Protein AF-A0A8T8I1E0-F1 (afdb_monomer_lite)

Sequence (152 aa):
MHVLDAKGEVLAQVAAPWAKDAAGKDVATSYRIDGDALVQSVRTNSTTQFPVVADPKLTYGFGVNQNLWGFEARAYGAAIALVVAGGAIAVCTTANIPAAIAYLVKLVCSAGIGTAAWDLLKNMDSWIKSGGINNNTCYQKKIIPNTGGWVG

pLDDT: mean 70.9, std 12.0, range [41.47, 94.56]

Secondary structure (DSSP, 8-state):
-EEE-TTS-EEEEPPPP-EE-TTS-B-EEEEEEETTEEEEEEE--TTPPSSPEE-TTEEEESEEEEEEEHHHHHHHHHHHHHHHHH-HHHHHH-S---TTTHHHHHHHSSTTTHHHHHHHHHHHHHHHHTS---TT-EEEEEEETEEEEEE-

Structure (mmCIF, N/CA/C/O backbone):
data_AF-A0A8T8I1E0-F1
#
_entry.id   AF-A0A8T8I1E0-F1
#
loop_
_atom_site.group_PDB
_atom_site.id
_atom_site.type_symbol
_atom_site.label_atom_id
_atom_site.label_alt_id
_atom_site.label_comp_id
_atom_site.label_asym_id
_atom_site.label_entity_id
_atom_site.label_seq_id
_atom_site.pdbx_PDB_ins_code
_atom_site.Cartn_x
_atom_site.Cartn_y
_atom_site.Cartn_z
_atom_site.occupancy
_atom_site.B_iso_or_equiv
_atom_site.auth_seq_id
_atom_site.auth_comp_id
_atom_site.auth_asym_id
_atom_site.auth_atom_id
_atom_site.pdbx_PDB_model_num
ATOM 1 N N . MET A 1 1 ? -0.484 -12.190 5.234 1.00 57.81 1 MET A N 1
ATOM 2 C CA . MET A 1 1 ? -0.941 -13.464 4.641 1.00 57.81 1 MET A CA 1
ATOM 3 C C . MET A 1 1 ? -0.303 -13.623 3.270 1.00 57.81 1 MET A C 1
ATOM 5 O O . MET A 1 1 ? -0.219 -12.627 2.565 1.00 57.81 1 MET A O 1
ATOM 9 N N . HIS A 1 2 ? 0.164 -14.815 2.897 1.00 59.50 2 HIS A N 1
ATOM 10 C CA . HIS A 1 2 ? 0.673 -15.089 1.546 1.00 59.50 2 HIS A CA 1
ATOM 11 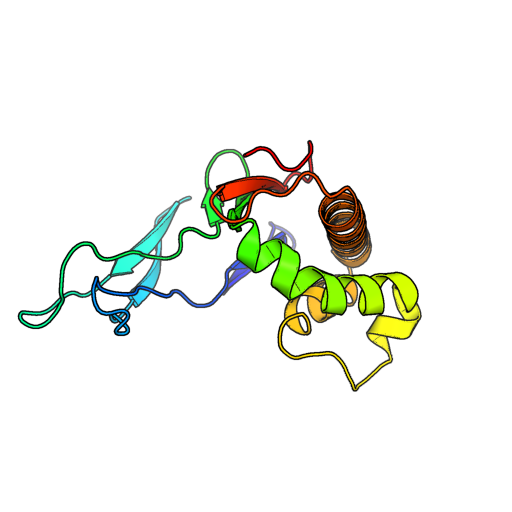C C . HIS A 1 2 ? -0.414 -15.744 0.694 1.00 59.50 2 HIS A C 1
ATOM 13 O O . HIS A 1 2 ? -1.137 -16.605 1.185 1.00 59.50 2 HIS A O 1
ATOM 19 N N . VAL A 1 3 ? -0.522 -15.322 -0.561 1.00 61.41 3 VAL A N 1
ATOM 20 C CA . VAL A 1 3 ? -1.307 -15.974 -1.614 1.00 61.41 3 VAL A CA 1
ATOM 21 C C . VAL A 1 3 ? -0.311 -16.705 -2.496 1.00 61.41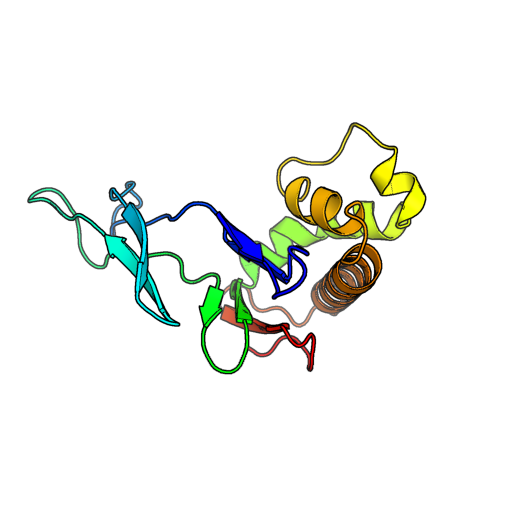 3 VAL A C 1
ATOM 23 O O . VAL A 1 3 ? 0.665 -16.092 -2.927 1.00 61.41 3 VAL A O 1
ATOM 26 N N . LEU A 1 4 ? -0.537 -17.993 -2.729 1.00 66.38 4 LEU A N 1
ATOM 27 C CA . LEU A 1 4 ? 0.359 -18.850 -3.499 1.00 66.38 4 LEU A CA 1
ATOM 28 C C . LEU A 1 4 ? -0.295 -19.256 -4.825 1.00 66.38 4 LEU A C 1
ATOM 30 O O . LEU A 1 4 ? -1.523 -19.300 -4.912 1.00 66.38 4 LEU A O 1
ATOM 34 N N . ASP A 1 5 ? 0.508 -19.559 -5.840 1.00 57.06 5 ASP A N 1
ATOM 35 C CA . ASP A 1 5 ? 0.040 -20.185 -7.074 1.00 57.06 5 ASP A CA 1
ATOM 36 C C . ASP A 1 5 ? -0.065 -21.713 -6.938 1.00 57.06 5 ASP A C 1
ATOM 38 O O . ASP A 1 5 ? 0.230 -22.301 -5.894 1.00 57.06 5 ASP A O 1
ATOM 42 N N . ALA A 1 6 ? -0.468 -22.377 -8.024 1.00 64.50 6 ALA A N 1
ATOM 43 C CA . ALA A 1 6 ? -0.580 -23.835 -8.072 1.00 64.50 6 ALA A CA 1
ATOM 44 C C . ALA A 1 6 ? 0.763 -24.574 -7.888 1.00 64.50 6 ALA A C 1
ATOM 46 O O . ALA A 1 6 ? 0.765 -25.777 -7.638 1.00 64.50 6 ALA A O 1
ATOM 47 N N . LYS A 1 7 ? 1.898 -23.880 -8.016 1.00 70.50 7 LYS A N 1
ATOM 48 C CA . LYS A 1 7 ? 3.251 -24.411 -7.815 1.00 70.50 7 LYS A CA 1
ATOM 49 C C . LYS A 1 7 ? 3.793 -24.100 -6.415 1.00 70.50 7 LYS A C 1
ATOM 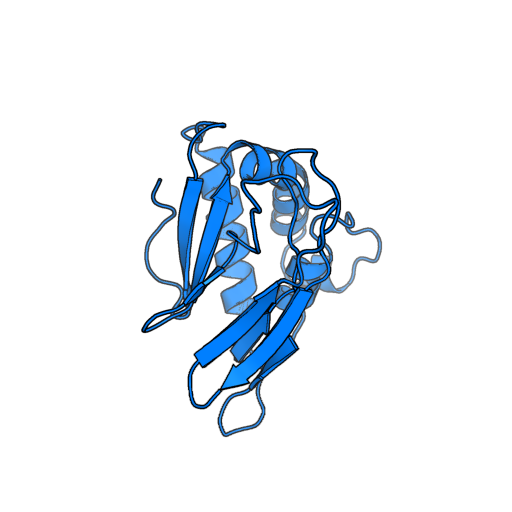51 O O . LYS A 1 7 ? 4.897 -24.530 -6.090 1.00 70.50 7 LYS A O 1
ATOM 56 N N . GLY A 1 8 ? 3.022 -23.401 -5.578 1.00 59.59 8 GLY A N 1
ATOM 57 C CA . GLY A 1 8 ? 3.428 -22.979 -4.239 1.00 59.59 8 GLY A CA 1
ATOM 58 C C . GLY A 1 8 ? 4.284 -21.710 -4.223 1.00 59.59 8 GLY A C 1
ATOM 59 O O . GLY A 1 8 ? 4.819 -21.354 -3.173 1.00 59.59 8 GLY A O 1
ATOM 60 N N . GLU A 1 9 ? 4.414 -21.014 -5.352 1.00 54.44 9 GLU A N 1
ATOM 61 C CA . GLU A 1 9 ? 5.131 -19.745 -5.445 1.00 54.44 9 GLU A CA 1
ATOM 62 C C . GLU A 1 9 ? 4.253 -18.610 -4.914 1.00 54.44 9 GLU A C 1
ATOM 64 O O . GLU A 1 9 ? 3.050 -18.563 -5.163 1.00 54.44 9 GLU A O 1
ATOM 69 N N . VAL A 1 10 ? 4.836 -17.671 -4.168 1.00 50.56 10 VAL A N 1
ATOM 70 C CA . VAL A 1 10 ? 4.086 -16.527 -3.634 1.00 50.56 10 VAL A CA 1
ATOM 71 C C . VAL A 1 10 ? 3.663 -15.607 -4.786 1.00 50.56 10 VAL A C 1
ATOM 73 O O . VAL A 1 10 ? 4.501 -14.991 -5.435 1.00 50.56 10 VAL A O 1
ATOM 76 N N . LEU A 1 11 ? 2.356 -15.468 -5.007 1.00 46.34 11 LEU A N 1
ATOM 77 C CA . LEU A 1 11 ? 1.759 -14.529 -5.963 1.00 46.34 11 LEU A CA 1
ATOM 78 C C . LEU A 1 11 ? 1.565 -13.138 -5.368 1.00 46.34 11 LEU A C 1
ATOM 80 O O . LEU A 1 11 ? 1.727 -12.129 -6.049 1.00 46.34 11 LEU A O 1
ATOM 84 N N . AL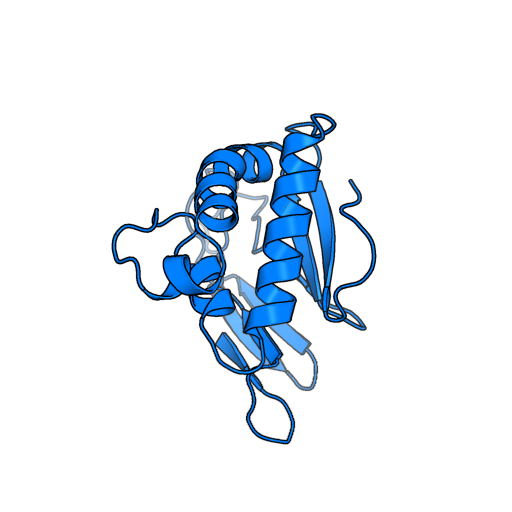A A 1 12 ? 1.164 -13.082 -4.098 1.00 48.22 12 ALA A N 1
ATOM 85 C CA . ALA A 1 12 ? 0.879 -11.833 -3.412 1.00 48.22 12 ALA A CA 1
ATOM 86 C C . ALA A 1 12 ? 1.058 -11.986 -1.906 1.00 48.22 12 ALA A C 1
ATOM 88 O O . ALA A 1 12 ? 0.917 -13.072 -1.342 1.00 48.22 12 ALA A O 1
ATOM 89 N N . GLN A 1 13 ? 1.315 -10.873 -1.228 1.00 54.53 13 GLN A N 1
ATOM 90 C CA . GLN A 1 13 ? 1.331 -10.832 0.223 1.00 54.53 13 GLN A CA 1
ATOM 91 C C . GLN A 1 13 ? 0.426 -9.703 0.708 1.00 54.53 13 GLN A C 1
ATOM 93 O O . GLN A 1 13 ? 0.633 -8.531 0.401 1.00 54.53 13 GLN A O 1
ATOM 98 N N . VAL A 1 14 ? -0.595 -10.089 1.465 1.00 62.56 14 VAL A N 1
ATOM 99 C CA . VAL A 1 14 ? -1.560 -9.189 2.093 1.00 62.56 14 VAL A CA 1
ATOM 100 C C . VAL A 1 14 ? -1.026 -8.792 3.465 1.00 62.56 14 VAL A C 1
ATOM 102 O O . VAL A 1 14 ? -0.592 -9.658 4.238 1.00 62.56 14 VAL A O 1
ATOM 105 N N . ALA A 1 15 ? -1.053 -7.494 3.769 1.00 62.31 15 ALA A N 1
ATOM 106 C CA . ALA A 1 15 ? -0.691 -6.970 5.084 1.00 62.31 15 ALA A CA 1
ATOM 107 C C . ALA A 1 15 ? -1.600 -7.541 6.192 1.00 62.31 15 ALA A C 1
ATOM 109 O O . ALA A 1 15 ? -2.599 -8.204 5.920 1.00 62.31 15 ALA A O 1
ATOM 110 N N . ALA A 1 16 ? -1.239 -7.335 7.460 1.00 74.25 16 ALA A N 1
ATOM 111 C CA . ALA A 1 16 ? -2.164 -7.629 8.552 1.00 74.25 16 ALA A CA 1
ATOM 112 C C . ALA A 1 16 ? -3.391 -6.706 8.443 1.00 74.25 16 ALA A C 1
ATOM 114 O O . ALA A 1 16 ? -3.217 -5.543 8.071 1.00 74.25 16 ALA A O 1
ATOM 115 N N . PRO A 1 17 ? -4.600 -7.201 8.760 1.00 79.81 17 PRO A N 1
ATOM 116 C CA . PRO A 1 17 ? -5.795 -6.389 8.656 1.00 79.81 17 PRO A CA 1
ATOM 117 C C . PRO A 1 17 ? -5.729 -5.246 9.666 1.00 79.81 17 PRO A C 1
ATOM 119 O O . PRO A 1 17 ? -5.380 -5.480 10.825 1.00 79.81 17 PRO A O 1
ATOM 122 N N . TRP A 1 18 ? -6.123 -4.041 9.268 1.00 81.06 18 TRP A N 1
ATOM 123 C CA . TRP A 1 18 ? -6.351 -2.941 10.206 1.00 81.06 18 TRP A CA 1
ATOM 124 C C . TRP A 1 18 ? -7.704 -2.268 9.979 1.00 81.06 18 TRP A C 1
ATOM 126 O O . TRP A 1 18 ? -8.250 -2.246 8.874 1.00 81.06 18 TRP A O 1
ATOM 136 N N . ALA A 1 19 ? -8.253 -1.724 11.062 1.00 80.38 19 ALA A N 1
ATOM 137 C CA . ALA A 1 19 ? -9.446 -0.897 11.044 1.00 80.38 19 ALA A CA 1
ATOM 138 C C . ALA A 1 19 ? -9.326 0.195 12.112 1.00 80.38 19 ALA A C 1
ATOM 140 O O . ALA A 1 19 ? -8.801 -0.051 13.199 1.00 80.38 19 ALA A O 1
ATOM 141 N N . LYS A 1 20 ? -9.793 1.401 11.791 1.00 77.62 20 LYS A N 1
ATOM 142 C CA . LYS A 1 20 ? -9.774 2.579 12.662 1.00 77.62 20 LYS A CA 1
ATOM 143 C C . LYS A 1 20 ? -11.165 3.187 12.751 1.00 77.62 20 LYS A C 1
ATOM 145 O O . LYS A 1 20 ? -11.864 3.268 11.747 1.00 77.62 20 LYS A O 1
ATOM 150 N N . ASP A 1 21 ? -11.561 3.599 13.944 1.00 77.19 21 ASP A N 1
ATOM 151 C CA . ASP A 1 21 ? -12.817 4.313 14.173 1.00 77.19 21 ASP A CA 1
ATOM 152 C C . ASP A 1 21 ? -12.672 5.825 13.892 1.00 77.19 21 ASP A C 1
ATOM 154 O O . ASP A 1 21 ? -11.579 6.299 13.565 1.00 77.19 21 ASP A O 1
ATOM 158 N N . ALA A 1 22 ? -13.756 6.597 14.014 1.00 74.19 22 ALA A N 1
ATOM 159 C CA . ALA A 1 22 ? -13.744 8.037 13.724 1.00 74.19 22 ALA A CA 1
ATOM 160 C C . ALA A 1 22 ? -12.801 8.854 14.627 1.00 74.19 22 ALA A C 1
ATOM 162 O O . ALA A 1 22 ? -12.385 9.949 14.253 1.00 74.19 22 ALA A O 1
ATOM 163 N N . ALA A 1 23 ? -12.439 8.319 15.796 1.00 66.00 23 ALA A N 1
ATOM 164 C CA . ALA A 1 23 ? -11.478 8.917 16.715 1.00 66.00 23 ALA A CA 1
ATOM 165 C C . ALA A 1 23 ? -10.036 8.421 16.472 1.00 66.00 23 ALA A C 1
ATOM 167 O O . ALA A 1 23 ? -9.124 8.787 17.214 1.00 66.00 23 ALA A O 1
ATOM 168 N N . GLY A 1 24 ? -9.809 7.584 15.452 1.00 67.75 24 GLY A N 1
ATOM 169 C CA . GLY A 1 24 ? -8.502 7.017 15.115 1.00 67.75 24 GLY A CA 1
ATOM 170 C C . GLY A 1 24 ? -8.080 5.836 15.998 1.00 67.75 24 GLY A C 1
ATOM 171 O O . GLY A 1 24 ? -6.912 5.429 15.967 1.00 67.75 24 GLY A O 1
ATOM 172 N N . LYS A 1 25 ? -8.999 5.263 16.783 1.00 73.75 25 LYS A N 1
ATOM 173 C CA . LYS A 1 25 ? -8.731 4.111 17.652 1.00 73.75 25 LYS A CA 1
ATOM 174 C C . LYS A 1 25 ? -8.770 2.811 16.854 1.00 73.75 25 LYS A C 1
ATOM 176 O O . LYS A 1 25 ? -9.587 2.658 15.950 1.00 73.75 25 LYS A O 1
ATOM 181 N N . ASP A 1 26 ? -7.900 1.863 17.202 1.00 85.50 26 ASP A N 1
ATOM 182 C CA . ASP A 1 26 ? -7.917 0.525 16.606 1.00 85.50 26 ASP A CA 1
ATOM 183 C C . ASP A 1 26 ? -9.235 -0.203 16.869 1.00 85.50 26 ASP A C 1
ATOM 185 O O . ASP A 1 26 ? -9.701 -0.307 18.008 1.00 85.50 26 ASP A O 1
ATOM 189 N N . VAL A 1 27 ? -9.800 -0.754 15.797 1.00 89.06 27 VAL A N 1
ATOM 190 C CA . VAL A 1 27 ? -10.950 -1.652 15.829 1.00 89.06 27 VAL A CA 1
ATOM 191 C C . VAL A 1 27 ? -10.455 -3.054 15.501 1.00 89.06 27 VAL A C 1
ATOM 193 O O . VAL A 1 27 ? -9.762 -3.272 14.507 1.00 89.06 27 VAL A O 1
ATOM 196 N N . ALA A 1 28 ? -10.795 -4.016 16.357 1.00 94.56 28 ALA A N 1
ATOM 197 C CA . ALA A 1 28 ? -10.347 -5.393 16.198 1.00 94.56 28 ALA A CA 1
ATOM 198 C C . ALA A 1 28 ? -10.808 -5.954 14.846 1.00 94.56 28 ALA A C 1
ATOM 200 O O . ALA A 1 28 ? -11.990 -5.885 14.506 1.00 94.56 28 ALA A O 1
ATOM 201 N N . THR A 1 29 ? -9.881 -6.530 14.084 1.00 92.25 29 THR A N 1
ATOM 202 C CA . THR A 1 29 ? -10.162 -7.013 12.733 1.00 92.25 29 THR A CA 1
ATOM 203 C C . THR A 1 29 ? -9.367 -8.271 12.395 1.00 92.25 29 THR A C 1
ATOM 205 O O . THR A 1 29 ? -8.293 -8.511 12.944 1.00 92.25 29 THR A O 1
ATOM 208 N N . SER A 1 30 ? -9.893 -9.086 11.483 1.00 90.38 30 SER A N 1
ATOM 209 C CA . SER A 1 30 ? -9.256 -10.324 11.018 1.00 90.38 30 SER A CA 1
ATOM 210 C C . SER A 1 30 ? -9.582 -10.611 9.555 1.00 90.38 30 SER A C 1
ATOM 212 O O . SER A 1 30 ? -10.691 -10.318 9.115 1.00 90.38 30 SER A O 1
ATOM 214 N N . TYR A 1 31 ? -8.659 -11.247 8.833 1.00 87.00 31 TYR A N 1
ATOM 215 C CA . TYR A 1 31 ? -8.907 -11.779 7.492 1.00 87.00 31 TYR A CA 1
ATOM 216 C C . TYR A 1 31 ? -9.332 -13.248 7.539 1.00 87.00 31 TYR A C 1
ATOM 218 O O . TYR A 1 31 ? -8.870 -14.003 8.396 1.00 87.00 31 TYR A O 1
ATOM 226 N N . ARG A 1 32 ? -10.160 -13.659 6.577 1.00 85.69 32 ARG A N 1
ATOM 227 C CA . ARG A 1 32 ? -10.431 -15.061 6.235 1.00 85.69 32 ARG A CA 1
A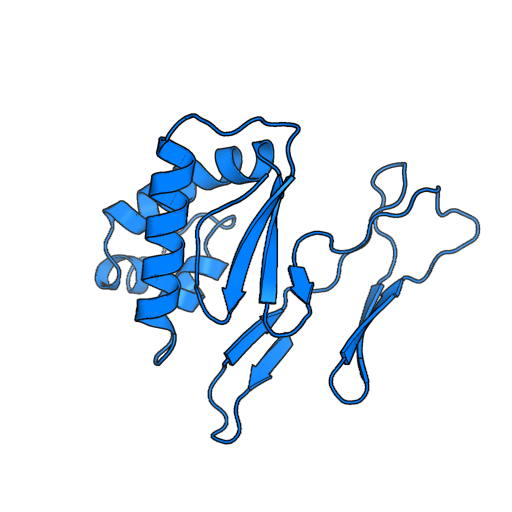TOM 228 C C . ARG A 1 32 ? -10.564 -15.216 4.720 1.00 85.69 32 ARG A C 1
ATOM 230 O O . ARG A 1 32 ? -10.967 -14.273 4.045 1.00 85.69 32 ARG A O 1
ATOM 237 N N . ILE A 1 33 ? -10.268 -16.406 4.208 1.00 82.69 33 ILE A N 1
ATOM 238 C CA . ILE A 1 33 ? -10.598 -16.785 2.828 1.00 82.69 33 ILE A CA 1
ATOM 239 C C . ILE A 1 33 ? -12.001 -17.394 2.805 1.00 82.69 33 ILE A C 1
ATOM 241 O O . ILE A 1 33 ? -12.341 -18.180 3.691 1.00 82.69 33 ILE A O 1
ATOM 245 N N . ASP A 1 34 ? -12.802 -17.023 1.812 1.00 77.44 34 ASP A N 1
ATOM 246 C CA . ASP A 1 34 ? -14.114 -17.602 1.523 1.00 77.44 34 ASP A CA 1
ATOM 247 C C . ASP A 1 34 ? -14.234 -17.860 0.019 1.00 77.44 34 ASP A C 1
ATOM 249 O O . ASP A 1 34 ? -14.459 -16.933 -0.758 1.00 77.44 34 ASP A O 1
ATOM 253 N N . GLY A 1 35 ? -13.992 -19.101 -0.406 1.00 81.81 35 GLY A N 1
ATOM 254 C CA . GLY A 1 35 ? -13.873 -19.430 -1.828 1.00 81.81 35 GLY A CA 1
ATOM 255 C C . GLY A 1 35 ? -12.720 -18.671 -2.493 1.00 81.81 35 GLY A C 1
ATOM 256 O O . GLY A 1 35 ? -11.560 -18.864 -2.134 1.00 81.81 35 GLY A O 1
ATOM 257 N N . ASP A 1 36 ? -13.049 -17.812 -3.456 1.00 73.25 36 ASP A N 1
ATOM 258 C CA . ASP A 1 36 ? -12.126 -16.923 -4.170 1.00 73.25 36 ASP A CA 1
ATOM 259 C C . ASP A 1 36 ? -12.062 -15.497 -3.584 1.00 73.25 36 ASP A C 1
ATOM 261 O O . ASP A 1 36 ? -11.324 -14.648 -4.091 1.00 73.25 36 ASP A O 1
ATOM 265 N N . ALA A 1 37 ? -12.780 -15.230 -2.487 1.00 62.53 37 ALA A N 1
ATOM 266 C CA . ALA A 1 37 ? -12.812 -13.932 -1.827 1.00 62.53 37 ALA A CA 1
ATOM 267 C C . ALA A 1 37 ? -11.920 -13.878 -0.574 1.00 62.53 37 ALA A C 1
ATOM 269 O O . ALA A 1 37 ? -11.913 -14.776 0.271 1.00 62.53 37 ALA A O 1
ATOM 270 N N . LEU A 1 38 ? -11.218 -12.754 -0.402 1.00 73.62 38 LEU A N 1
ATOM 271 C CA . LEU A 1 38 ? -10.621 -12.363 0.874 1.00 73.62 38 LEU A CA 1
ATOM 272 C C . LEU A 1 38 ? -11.618 -11.492 1.643 1.00 73.62 38 LEU A C 1
ATOM 274 O O . LEU A 1 38 ? -11.925 -10.378 1.226 1.00 73.62 38 LEU A O 1
ATOM 278 N N . VAL A 1 39 ? -12.089 -11.975 2.789 1.00 82.94 39 VAL A N 1
ATOM 279 C CA . VAL A 1 39 ? -13.060 -11.269 3.632 1.00 82.94 39 VAL A CA 1
ATOM 280 C C . VAL A 1 39 ? -12.362 -10.699 4.864 1.00 82.94 39 VAL A C 1
ATOM 282 O O . VAL A 1 39 ? -11.729 -11.436 5.623 1.00 82.94 39 VAL A O 1
ATOM 285 N N . GLN A 1 40 ? -12.504 -9.392 5.094 1.00 87.62 40 GLN A N 1
ATOM 286 C CA . GLN A 1 40 ? -12.123 -8.746 6.350 1.00 87.62 40 GLN A CA 1
ATOM 287 C C . GLN A 1 40 ? -13.336 -8.636 7.274 1.00 87.62 40 GLN A C 1
ATOM 289 O O . GLN A 1 40 ? -14.335 -8.009 6.931 1.00 87.62 40 GLN A O 1
ATOM 294 N N . SER A 1 41 ? -13.231 -9.199 8.474 1.00 93.12 41 SER A N 1
ATOM 295 C CA . SER A 1 41 ? -14.230 -9.027 9.528 1.00 93.12 41 SER A CA 1
ATOM 296 C C . SER A 1 41 ? -13.765 -7.963 10.512 1.00 93.12 41 SER A C 1
ATOM 298 O O . SER A 1 41 ? -12.747 -8.153 11.177 1.00 93.12 41 SER A O 1
ATOM 300 N N . VAL A 1 42 ? -14.540 -6.887 10.649 1.00 93.19 42 VAL A N 1
ATOM 301 C CA . VAL A 1 42 ? -14.318 -5.811 11.626 1.00 93.19 42 VAL A CA 1
ATOM 302 C C . VAL A 1 42 ? -15.274 -6.001 12.803 1.00 93.19 42 VAL A C 1
ATOM 304 O O . VAL A 1 42 ? -16.487 -6.070 12.616 1.00 93.19 42 VAL A O 1
ATOM 307 N N . ARG A 1 43 ? -14.745 -6.108 14.026 1.00 93.88 43 ARG A N 1
ATOM 308 C CA . ARG A 1 43 ? -15.543 -6.276 15.249 1.00 93.88 43 ARG A CA 1
ATOM 309 C C . ARG A 1 43 ? -15.696 -4.946 15.974 1.00 93.88 43 ARG A C 1
ATOM 311 O O . ARG A 1 43 ? -14.795 -4.509 16.688 1.00 93.88 43 ARG A O 1
ATOM 318 N N . THR A 1 44 ? -16.860 -4.333 15.814 1.00 93.38 44 THR A N 1
ATOM 319 C CA . THR A 1 44 ? -17.246 -3.119 16.537 1.00 93.38 44 THR A CA 1
ATOM 320 C C . THR A 1 44 ? -17.841 -3.460 17.905 1.00 93.38 44 THR A C 1
ATOM 322 O O . THR A 1 44 ? -18.387 -4.544 18.109 1.00 93.38 44 THR A O 1
ATOM 325 N N . ASN A 1 45 ? -17.766 -2.527 18.850 1.00 92.06 45 ASN A N 1
ATOM 326 C CA . ASN A 1 45 ? -18.446 -2.612 20.144 1.00 92.06 45 ASN A CA 1
ATOM 327 C C . ASN A 1 45 ? -19.157 -1.286 20.461 1.00 92.06 45 ASN A C 1
ATOM 329 O O . ASN A 1 45 ? -19.105 -0.349 19.668 1.00 92.06 45 ASN A O 1
ATOM 333 N N . SER A 1 46 ? -19.810 -1.192 21.622 1.00 93.56 46 SER A N 1
ATOM 334 C CA . SER A 1 46 ? -20.569 0.001 22.033 1.00 93.56 46 SER A CA 1
ATOM 335 C C . SER A 1 46 ? -19.735 1.283 22.155 1.00 93.56 46 SER A C 1
ATOM 337 O O . SER A 1 46 ? -20.304 2.367 22.213 1.00 93.56 46 SER A O 1
ATOM 339 N N . THR A 1 47 ? -18.403 1.180 22.189 1.00 92.25 47 THR A N 1
ATOM 340 C CA . THR A 1 47 ? -17.482 2.326 22.261 1.00 92.25 47 THR A CA 1
ATOM 341 C C . THR A 1 47 ? -16.877 2.708 20.907 1.00 92.25 47 THR A C 1
ATOM 343 O O . THR A 1 47 ? -16.138 3.686 20.835 1.00 92.25 47 THR A O 1
ATOM 346 N N . THR A 1 48 ? -17.156 1.951 19.841 1.00 91.06 48 THR A N 1
ATOM 347 C CA . THR A 1 48 ? -16.642 2.228 18.494 1.00 91.06 48 THR A CA 1
ATOM 348 C C . THR A 1 48 ? -17.359 3.427 17.876 1.00 91.06 48 THR A C 1
ATOM 350 O O . THR A 1 48 ? -18.585 3.432 17.777 1.00 91.06 48 THR A O 1
ATOM 353 N N . GLN A 1 49 ? -16.596 4.426 17.424 1.00 82.31 49 GLN A N 1
ATOM 354 C CA . GLN A 1 49 ? -17.146 5.631 16.794 1.00 82.31 49 GLN A CA 1
ATOM 355 C C . GLN A 1 49 ? -17.188 5.512 15.268 1.00 82.31 49 GLN A C 1
ATOM 357 O O . GLN A 1 49 ? -16.212 5.128 14.629 1.00 82.31 49 GLN A O 1
ATOM 362 N N . PHE A 1 50 ? -18.314 5.871 14.660 1.00 82.19 50 PHE A N 1
ATOM 363 C CA . PHE A 1 50 ? -18.495 5.782 13.210 1.00 82.19 50 PHE A CA 1
ATOM 364 C C . PHE A 1 50 ? -18.193 7.123 12.514 1.00 82.19 50 PHE A C 1
ATOM 366 O O . PHE A 1 50 ? -18.461 8.171 13.103 1.00 82.19 50 PHE A O 1
ATOM 373 N N . PRO A 1 51 ? -17.665 7.113 11.270 1.00 79.25 51 PRO A N 1
ATOM 374 C CA . PRO A 1 51 ? -17.412 5.938 10.432 1.00 79.25 51 PRO A CA 1
ATOM 375 C C . PRO A 1 51 ? -16.169 5.142 10.857 1.00 79.25 51 PRO A C 1
ATOM 377 O O . PRO A 1 51 ? -15.179 5.703 11.314 1.00 79.25 51 PRO A O 1
ATOM 380 N N . VAL A 1 52 ? -16.224 3.823 10.659 1.00 75.25 52 VAL A N 1
ATOM 381 C CA . VAL A 1 52 ? -15.055 2.944 10.776 1.00 75.25 52 VAL A CA 1
ATOM 382 C C . VAL A 1 52 ? -14.444 2.771 9.389 1.00 75.25 52 VAL A C 1
ATOM 384 O O . VAL A 1 52 ? -15.142 2.396 8.449 1.00 75.25 52 VAL A O 1
ATOM 387 N N . VAL A 1 53 ? -13.146 3.032 9.265 1.00 78.38 53 VAL A N 1
ATOM 388 C CA . VAL A 1 53 ? -12.360 2.840 8.042 1.00 78.38 53 VAL A CA 1
ATOM 389 C C . VAL A 1 53 ? -11.531 1.570 8.196 1.00 78.38 53 VAL A C 1
ATOM 391 O O . VAL A 1 53 ? -10.771 1.442 9.153 1.00 78.38 53 VAL A O 1
ATOM 394 N N . ALA A 1 54 ? -11.661 0.633 7.260 1.00 74.56 54 ALA A N 1
ATOM 395 C CA . ALA A 1 54 ? -10.934 -0.633 7.261 1.00 74.56 54 ALA A CA 1
ATOM 396 C C . ALA A 1 54 ? -10.164 -0.805 5.948 1.00 74.56 54 ALA A C 1
ATOM 398 O O . ALA A 1 54 ? -10.735 -0.593 4.882 1.00 74.56 54 ALA A O 1
ATOM 399 N N . ASP A 1 55 ? -8.871 -1.124 6.064 1.00 69.56 55 ASP A N 1
ATOM 400 C CA . ASP A 1 55 ? -7.933 -1.476 4.984 1.00 69.56 55 ASP A CA 1
ATOM 401 C C . ASP A 1 55 ? -8.247 -0.935 3.566 1.00 69.56 55 ASP A C 1
ATOM 403 O O . ASP A 1 55 ? -8.365 -1.687 2.599 1.00 69.56 55 ASP A O 1
ATOM 407 N N . PRO A 1 56 ? -8.294 0.395 3.367 1.00 56.34 56 PRO A N 1
ATOM 408 C CA . PRO A 1 56 ? -8.530 0.992 2.062 1.00 56.34 56 PRO A CA 1
ATOM 409 C C . PRO A 1 56 ? -7.398 0.718 1.063 1.00 56.34 56 PRO A C 1
ATOM 411 O O . PRO A 1 56 ? -7.559 1.081 -0.094 1.00 56.34 56 PRO A O 1
ATOM 414 N N . LYS A 1 57 ? -6.261 0.126 1.480 1.00 62.28 57 LYS A N 1
ATOM 415 C CA . LYS A 1 57 ? -4.997 0.071 0.721 1.00 62.28 57 LYS A CA 1
ATOM 416 C C . LYS A 1 57 ? -4.951 -0.973 -0.390 1.00 62.28 57 LYS A C 1
ATOM 418 O O . LYS A 1 57 ? -4.101 -0.846 -1.265 1.00 62.28 57 LYS A O 1
ATOM 423 N N . LEU A 1 58 ? -5.817 -1.986 -0.381 1.00 58.47 58 LEU A N 1
ATOM 424 C CA . LEU A 1 58 ? -5.866 -3.000 -1.437 1.00 58.47 58 LEU A CA 1
ATOM 425 C C . LEU A 1 58 ? -7.312 -3.243 -1.876 1.00 58.47 58 LEU A C 1
ATOM 427 O O . LEU A 1 58 ? -8.159 -3.578 -1.056 1.00 58.47 58 LEU A O 1
ATOM 431 N N . THR A 1 59 ? -7.590 -3.087 -3.172 1.00 55.44 59 THR A N 1
ATOM 432 C CA . THR A 1 59 ? -8.896 -3.404 -3.775 1.00 55.44 59 THR A CA 1
ATOM 433 C C . THR A 1 59 ? -8.759 -4.628 -4.674 1.00 55.44 59 THR A C 1
ATOM 435 O O . THR A 1 59 ? -7.848 -4.690 -5.503 1.00 55.44 59 THR A O 1
ATOM 438 N N . TYR A 1 60 ? -9.667 -5.592 -4.525 1.00 50.50 60 TYR A N 1
ATOM 439 C CA . TYR A 1 60 ? -9.622 -6.889 -5.209 1.00 50.50 60 TYR A CA 1
ATOM 440 C C . TYR A 1 60 ? -10.704 -6.989 -6.303 1.00 50.50 60 TYR A C 1
ATOM 442 O O . TYR A 1 60 ? -11.820 -6.509 -6.120 1.00 50.50 60 TYR A O 1
ATOM 450 N N . GLY A 1 61 ? -10.357 -7.593 -7.446 1.00 61.94 61 GLY A N 1
ATOM 451 C CA . GLY A 1 61 ? -11.230 -7.855 -8.606 1.00 61.94 61 GLY A CA 1
ATOM 452 C C . GLY A 1 61 ? -10.604 -8.915 -9.529 1.00 61.94 61 GLY A C 1
ATOM 453 O O . GLY A 1 61 ? -10.010 -9.864 -9.032 1.00 61.94 61 GLY A O 1
ATOM 454 N N . PHE A 1 62 ? -10.604 -8.734 -10.862 1.00 49.91 62 PHE A N 1
ATOM 455 C CA . PHE A 1 62 ? -9.785 -9.536 -11.811 1.00 49.91 62 PHE A CA 1
ATOM 456 C C . PHE A 1 62 ? -8.259 -9.272 -11.682 1.00 49.91 62 PHE A C 1
ATOM 458 O O . PHE A 1 62 ? -7.526 -9.213 -12.670 1.00 49.91 62 PHE A O 1
ATOM 465 N N . GLY A 1 63 ? -7.786 -8.991 -10.470 1.00 63.38 63 GLY A N 1
ATOM 466 C CA . GLY A 1 63 ? -6.459 -8.483 -10.152 1.00 63.38 63 GLY A CA 1
ATOM 467 C C . GLY A 1 63 ? -6.411 -7.841 -8.763 1.00 63.38 63 GLY A C 1
ATOM 468 O O . GLY A 1 63 ? -7.425 -7.763 -8.066 1.00 63.38 63 GLY A O 1
ATOM 469 N N . VAL A 1 64 ? -5.233 -7.352 -8.379 1.00 57.47 64 VAL A N 1
ATOM 470 C CA . VAL A 1 64 ? -5.000 -6.643 -7.112 1.00 57.47 64 VAL A CA 1
ATOM 471 C C . VAL A 1 64 ? -4.620 -5.202 -7.415 1.00 57.47 64 VAL A C 1
ATOM 473 O O . VAL A 1 64 ? -3.651 -4.952 -8.137 1.00 57.47 64 VAL A O 1
ATOM 476 N N . ASN A 1 65 ? -5.373 -4.257 -6.858 1.00 67.56 65 ASN A N 1
ATOM 477 C CA . ASN A 1 65 ? -5.073 -2.833 -6.920 1.00 67.56 65 ASN A CA 1
ATOM 478 C C . ASN A 1 65 ? -4.565 -2.342 -5.568 1.00 67.56 65 ASN A C 1
ATOM 480 O O . ASN A 1 65 ? -5.096 -2.740 -4.539 1.00 67.56 65 ASN A O 1
ATOM 484 N N . GLN A 1 66 ? -3.581 -1.451 -5.577 1.00 73.75 66 GLN A N 1
ATOM 485 C CA . GLN A 1 66 ? -3.086 -0.752 -4.404 1.00 73.75 66 GLN A CA 1
ATOM 486 C C . GLN A 1 66 ? -3.588 0.684 -4.407 1.00 73.75 66 GLN A C 1
ATOM 488 O O . GLN A 1 66 ? -3.323 1.417 -5.356 1.00 73.75 66 GLN A O 1
ATOM 493 N N . ASN A 1 67 ? -4.255 1.072 -3.327 1.00 75.25 67 ASN A N 1
ATOM 494 C CA . ASN A 1 67 ? -4.679 2.438 -3.067 1.00 75.25 67 ASN A CA 1
ATOM 495 C C . ASN A 1 67 ? -3.710 3.095 -2.089 1.00 75.25 67 ASN A C 1
ATOM 497 O O . ASN A 1 67 ? -3.303 2.494 -1.089 1.00 75.25 67 ASN A O 1
ATOM 501 N N . LEU A 1 68 ? -3.348 4.337 -2.371 1.00 75.38 68 LEU A N 1
ATOM 502 C CA . LEU A 1 68 ? -2.413 5.107 -1.574 1.00 75.38 68 LEU A CA 1
ATOM 503 C C . LEU A 1 68 ? -2.804 6.580 -1.623 1.00 75.38 68 LEU A C 1
ATOM 505 O O . LEU A 1 68 ? -2.949 7.152 -2.703 1.00 75.38 68 LEU A O 1
ATOM 509 N N . TRP A 1 69 ? -2.940 7.219 -0.465 1.00 75.31 69 TRP A N 1
ATOM 510 C CA . TRP A 1 69 ? -3.158 8.663 -0.443 1.00 75.31 69 TRP A CA 1
ATOM 511 C C . TRP A 1 69 ? -1.901 9.408 -0.882 1.00 75.31 69 TRP A C 1
ATOM 513 O O . TRP A 1 69 ? -0.779 8.984 -0.597 1.00 75.31 69 TRP A O 1
ATOM 523 N N . GLY A 1 70 ? -2.065 10.561 -1.530 1.00 77.50 70 GLY A N 1
ATOM 524 C CA . GLY A 1 70 ? -0.925 11.345 -1.998 1.00 77.50 70 GLY A CA 1
ATOM 525 C C . GLY A 1 70 ? 0.038 11.774 -0.884 1.00 77.50 70 GLY A C 1
ATOM 526 O O . GLY A 1 70 ? 1.251 11.804 -1.097 1.00 77.50 70 GLY A O 1
ATOM 527 N N . PHE A 1 71 ? -0.464 12.033 0.330 1.00 72.25 71 PHE A N 1
ATOM 528 C CA . PHE A 1 71 ? 0.398 12.327 1.481 1.00 72.25 71 PHE A CA 1
ATOM 529 C C . PHE A 1 71 ? 1.221 11.105 1.924 1.00 72.25 71 PHE A C 1
ATOM 531 O O . PHE A 1 71 ? 2.390 11.254 2.278 1.00 72.25 71 PHE A O 1
ATOM 538 N N . GLU A 1 72 ? 0.653 9.895 1.858 1.00 71.00 72 GLU A N 1
ATOM 539 C CA . GLU A 1 72 ? 1.362 8.647 2.169 1.00 71.00 72 GLU A CA 1
ATOM 540 C C . GLU A 1 72 ? 2.420 8.347 1.105 1.00 71.00 72 GLU A C 1
ATOM 542 O O . GLU A 1 72 ? 3.557 8.016 1.436 1.00 71.00 72 GLU A O 1
ATOM 547 N N . ALA A 1 73 ? 2.074 8.538 -0.173 1.00 77.69 73 ALA A N 1
ATOM 548 C CA . ALA A 1 73 ? 3.002 8.396 -1.290 1.00 77.69 73 ALA A CA 1
ATOM 549 C C . ALA A 1 73 ? 4.218 9.318 -1.131 1.00 77.69 73 ALA A C 1
ATOM 551 O O . ALA A 1 73 ? 5.360 8.876 -1.253 1.00 77.69 73 ALA A O 1
ATOM 552 N N . ARG A 1 74 ? 3.994 10.589 -0.773 1.00 74.94 74 ARG A N 1
ATOM 553 C CA . ARG A 1 74 ? 5.079 11.544 -0.499 1.00 74.94 74 ARG A CA 1
ATOM 554 C C . ARG A 1 74 ? 5.906 11.151 0.724 1.00 74.94 74 ARG A C 1
ATOM 556 O O . ARG A 1 74 ? 7.130 11.242 0.663 1.00 74.94 74 ARG A O 1
ATOM 563 N N . ALA A 1 75 ? 5.271 10.677 1.796 1.00 73.06 75 ALA A N 1
ATOM 564 C CA . ALA A 1 75 ? 5.973 10.206 2.991 1.00 73.06 75 ALA A CA 1
ATOM 565 C C . ALA A 1 75 ? 6.892 9.006 2.691 1.00 73.06 75 ALA A C 1
ATOM 567 O O . ALA A 1 75 ? 7.987 8.910 3.244 1.00 73.06 75 ALA A O 1
ATOM 568 N N . TYR A 1 76 ? 6.493 8.120 1.774 1.00 68.94 76 TYR A N 1
ATOM 569 C CA . TYR A 1 76 ? 7.326 7.000 1.330 1.00 68.94 76 TYR A CA 1
ATOM 570 C C . TYR A 1 76 ? 8.393 7.395 0.301 1.00 68.94 76 TYR A C 1
ATOM 572 O O . TYR A 1 76 ? 9.370 6.663 0.144 1.00 68.94 76 TYR A O 1
ATOM 580 N N . GLY A 1 77 ? 8.262 8.551 -0.356 1.00 75.00 77 GLY A N 1
ATOM 581 C CA . GLY A 1 77 ? 9.144 9.001 -1.438 1.00 75.00 77 GLY A CA 1
ATOM 582 C C . GLY A 1 77 ? 10.630 8.997 -1.093 1.00 75.00 77 GLY A C 1
ATOM 583 O O . GLY A 1 77 ? 11.429 8.434 -1.837 1.00 75.00 77 GLY A O 1
ATOM 584 N N . ALA A 1 78 ? 11.007 9.558 0.059 1.00 69.00 78 ALA A N 1
ATOM 585 C CA . ALA A 1 78 ? 12.408 9.588 0.491 1.00 69.00 78 ALA A CA 1
ATOM 586 C C . ALA A 1 78 ? 12.976 8.176 0.711 1.00 69.00 78 ALA A C 1
ATOM 588 O O . ALA A 1 78 ? 14.112 7.881 0.348 1.00 69.00 78 ALA A O 1
ATOM 589 N N . ALA A 1 79 ? 12.162 7.285 1.271 1.00 67.75 79 ALA A N 1
ATOM 590 C CA . ALA A 1 79 ? 12.552 5.917 1.558 1.00 67.75 79 ALA A CA 1
ATOM 591 C C . ALA A 1 79 ? 12.678 5.087 0.262 1.00 67.75 79 ALA A C 1
ATOM 593 O O . ALA A 1 79 ? 13.678 4.403 0.054 1.00 67.75 79 ALA A O 1
ATOM 594 N N . ILE A 1 80 ? 11.714 5.208 -0.654 1.00 73.69 80 ILE A N 1
ATOM 595 C CA . ILE A 1 80 ? 11.731 4.534 -1.960 1.00 73.69 80 ILE A CA 1
ATOM 596 C C . ILE A 1 80 ? 12.922 5.004 -2.811 1.00 73.69 80 ILE A C 1
ATOM 598 O O . ILE A 1 80 ? 13.601 4.173 -3.414 1.00 73.69 80 ILE A O 1
ATOM 602 N N . ALA A 1 81 ? 13.223 6.306 -2.824 1.00 75.12 81 ALA A N 1
ATOM 603 C CA . ALA A 1 81 ? 14.338 6.858 -3.592 1.00 75.12 81 ALA A CA 1
ATOM 604 C C . ALA A 1 81 ? 15.694 6.272 -3.163 1.00 75.12 81 ALA A C 1
ATOM 606 O O . ALA A 1 81 ? 16.525 5.969 -4.021 1.00 75.12 81 ALA A O 1
ATOM 607 N N . LEU A 1 82 ? 15.903 6.057 -1.857 1.00 66.81 82 LEU A N 1
ATOM 608 C CA . LEU A 1 82 ? 17.107 5.402 -1.328 1.00 66.81 82 LEU A CA 1
ATOM 609 C C . LEU A 1 82 ? 17.229 3.954 -1.816 1.00 66.81 82 LEU A C 1
ATOM 611 O O . LEU A 1 82 ? 18.318 3.507 -2.172 1.00 66.81 82 LEU A O 1
ATOM 615 N N . VAL A 1 83 ? 16.109 3.234 -1.881 1.00 69.75 83 VAL A N 1
ATOM 616 C CA . VAL A 1 83 ? 16.082 1.845 -2.350 1.00 69.75 83 VAL A CA 1
ATOM 617 C C . VAL A 1 83 ? 16.394 1.750 -3.836 1.00 69.75 83 VAL A C 1
ATOM 619 O O . VAL A 1 83 ? 17.209 0.927 -4.245 1.00 69.75 83 VAL A O 1
ATOM 622 N N . VAL A 1 84 ? 15.786 2.618 -4.645 1.00 72.88 84 VAL A N 1
ATOM 623 C CA . VAL A 1 84 ? 16.022 2.652 -6.092 1.00 72.88 84 VAL A CA 1
ATOM 624 C C . VAL A 1 84 ? 17.467 3.053 -6.404 1.00 72.88 84 VAL A C 1
ATOM 626 O O . VAL A 1 84 ? 18.089 2.422 -7.258 1.00 72.88 84 VAL A O 1
ATOM 629 N N . ALA A 1 85 ? 18.024 4.035 -5.686 1.00 71.81 85 ALA A N 1
ATOM 630 C CA . ALA A 1 85 ? 19.415 4.463 -5.847 1.00 71.81 85 ALA A CA 1
ATOM 631 C C . ALA A 1 85 ? 20.433 3.378 -5.449 1.00 71.81 85 ALA A C 1
ATOM 633 O O . ALA A 1 85 ? 21.499 3.298 -6.053 1.00 71.81 85 ALA A O 1
ATOM 634 N N . GLY A 1 86 ? 20.099 2.524 -4.474 1.00 67.38 86 GLY A N 1
ATOM 635 C CA . GLY A 1 86 ? 20.946 1.399 -4.066 1.00 67.38 86 GLY A CA 1
ATOM 636 C C . GLY A 1 86 ? 21.052 0.286 -5.116 1.00 67.38 86 GLY A C 1
ATOM 637 O O . GLY A 1 86 ? 22.051 -0.423 -5.157 1.00 67.38 86 GLY A O 1
ATOM 638 N N . GLY A 1 87 ? 20.065 0.138 -6.004 1.00 65.94 87 GLY A N 1
ATOM 639 C CA . GLY A 1 87 ? 20.017 -0.968 -6.965 1.00 65.94 87 GLY A CA 1
ATOM 640 C C . GLY A 1 87 ? 19.566 -2.295 -6.332 1.00 65.94 87 GLY A C 1
ATOM 641 O O . GLY A 1 87 ? 19.844 -2.566 -5.166 1.00 65.94 87 GLY A O 1
ATOM 642 N N . ALA A 1 88 ? 18.875 -3.144 -7.108 1.00 62.06 88 ALA A N 1
ATOM 643 C CA . ALA A 1 88 ? 18.176 -4.334 -6.596 1.00 62.06 88 ALA A CA 1
ATOM 644 C C . ALA A 1 88 ? 19.083 -5.266 -5.779 1.00 62.06 88 ALA A C 1
ATOM 646 O O . ALA A 1 88 ? 18.684 -5.746 -4.726 1.00 62.06 88 ALA A O 1
ATOM 647 N N . ILE A 1 89 ? 20.323 -5.477 -6.232 1.00 55.66 89 ILE A N 1
ATOM 648 C CA . ILE A 1 89 ? 21.273 -6.383 -5.577 1.00 55.66 89 ILE A CA 1
ATOM 649 C C . ILE A 1 89 ? 21.814 -5.775 -4.276 1.00 55.66 89 ILE A C 1
ATOM 651 O O . ILE A 1 89 ? 21.827 -6.453 -3.251 1.00 55.66 89 ILE A O 1
ATOM 655 N N . ALA A 1 90 ? 22.219 -4.499 -4.277 1.00 59.62 90 ALA A N 1
ATOM 656 C CA . ALA A 1 90 ? 22.822 -3.894 -3.086 1.00 59.62 90 ALA A CA 1
ATOM 657 C C . ALA A 1 90 ? 21.793 -3.710 -1.961 1.00 59.62 90 ALA A C 1
ATOM 659 O O . ALA A 1 90 ? 22.100 -3.911 -0.783 1.00 59.62 90 ALA A O 1
ATOM 660 N N . VAL A 1 91 ? 20.543 -3.409 -2.322 1.00 66.12 91 VAL A N 1
ATOM 661 C CA . VAL A 1 91 ? 19.430 -3.292 -1.376 1.00 66.12 91 VAL A CA 1
ATOM 662 C C . VAL A 1 91 ? 19.085 -4.622 -0.697 1.00 66.12 91 VAL A C 1
ATOM 664 O O . VAL A 1 91 ? 18.694 -4.630 0.465 1.00 66.12 91 VAL A O 1
ATOM 667 N N . CYS A 1 92 ? 19.325 -5.754 -1.364 1.00 67.94 92 CYS A N 1
ATOM 668 C CA . CYS A 1 92 ? 19.144 -7.083 -0.774 1.00 67.94 92 CYS A CA 1
ATOM 669 C C . CYS A 1 92 ? 20.264 -7.518 0.167 1.00 67.94 92 CYS A C 1
ATOM 671 O O . CYS A 1 92 ? 20.112 -8.494 0.898 1.00 67.94 92 CYS A O 1
ATOM 673 N N . THR A 1 93 ? 21.372 -6.784 0.170 1.00 61.25 93 THR A N 1
ATOM 674 C CA . THR A 1 93 ? 22.537 -7.055 1.020 1.00 61.25 93 THR A CA 1
ATOM 675 C C . THR A 1 93 ? 22.717 -6.028 2.141 1.00 61.25 93 THR A C 1
ATOM 677 O O . THR A 1 93 ? 23.617 -6.173 2.964 1.00 61.25 93 THR A O 1
ATOM 680 N N . THR A 1 94 ? 21.873 -4.990 2.207 1.00 60.03 94 THR A N 1
ATOM 681 C CA . THR A 1 94 ? 22.001 -3.893 3.178 1.00 60.03 94 THR A CA 1
ATOM 682 C C . THR A 1 94 ? 21.044 -4.054 4.361 1.00 60.03 94 THR A C 1
ATOM 684 O O . THR A 1 94 ? 19.852 -4.295 4.205 1.00 60.03 94 THR A O 1
ATOM 687 N N . ALA A 1 95 ? 21.575 -3.895 5.578 1.00 54.38 95 ALA A N 1
ATOM 688 C CA . ALA A 1 95 ? 20.834 -4.113 6.826 1.00 54.38 95 ALA A CA 1
ATOM 689 C C . ALA A 1 95 ? 20.073 -2.872 7.347 1.00 54.38 95 ALA A C 1
ATOM 691 O O . ALA A 1 95 ? 19.200 -3.006 8.200 1.00 54.38 95 ALA A O 1
ATOM 692 N N . ASN A 1 96 ? 20.369 -1.669 6.834 1.00 58.66 96 ASN A N 1
ATOM 693 C CA . ASN A 1 96 ? 19.842 -0.395 7.352 1.00 58.66 96 ASN A CA 1
ATOM 694 C C . ASN A 1 96 ? 18.739 0.187 6.464 1.00 58.66 96 ASN A C 1
ATOM 696 O O . ASN A 1 96 ? 18.888 1.248 5.858 1.00 58.66 96 ASN A O 1
ATOM 700 N N . ILE A 1 97 ? 17.621 -0.527 6.385 1.00 61.94 97 ILE A N 1
ATOM 701 C CA . ILE A 1 97 ? 16.478 -0.140 5.558 1.00 61.94 97 ILE A CA 1
ATOM 702 C C . ILE A 1 97 ? 15.405 0.496 6.443 1.00 61.94 97 ILE A C 1
ATOM 704 O O . ILE A 1 97 ? 15.005 -0.124 7.432 1.00 61.94 97 ILE A O 1
ATOM 708 N N . PRO A 1 98 ? 14.898 1.700 6.112 1.00 57.62 98 PRO A N 1
ATOM 709 C CA . PRO A 1 98 ? 13.844 2.332 6.893 1.00 57.62 98 PRO A CA 1
ATOM 710 C C . PRO A 1 98 ? 12.624 1.415 7.048 1.00 57.62 98 PRO A C 1
ATOM 712 O O . PRO A 1 98 ? 12.143 0.830 6.075 1.00 57.62 98 PRO A O 1
ATOM 715 N N . ALA A 1 99 ? 12.081 1.329 8.267 1.00 54.53 99 ALA A N 1
ATOM 716 C CA . ALA A 1 99 ? 10.959 0.441 8.588 1.00 54.53 99 ALA A CA 1
ATOM 717 C C . ALA A 1 99 ? 9.738 0.654 7.672 1.00 54.53 99 ALA A C 1
ATOM 719 O O . ALA A 1 99 ? 9.049 -0.305 7.334 1.00 54.53 99 ALA A O 1
ATOM 720 N N . ALA A 1 100 ? 9.530 1.890 7.202 1.00 49.53 100 ALA A N 1
ATOM 721 C CA . ALA A 1 100 ? 8.455 2.262 6.282 1.00 49.53 100 ALA A CA 1
ATOM 722 C C . ALA A 1 100 ? 8.486 1.511 4.934 1.00 49.53 100 ALA A C 1
ATOM 724 O O . ALA A 1 100 ? 7.451 1.375 4.291 1.00 49.53 100 ALA A O 1
ATOM 725 N N . ILE A 1 101 ? 9.653 1.016 4.507 1.00 57.38 101 ILE A N 1
ATOM 726 C CA . ILE A 1 101 ? 9.857 0.365 3.199 1.00 57.38 101 ILE A CA 1
ATOM 727 C C . ILE A 1 101 ? 10.539 -1.004 3.297 1.00 57.38 101 ILE A C 1
ATOM 729 O O . ILE A 1 101 ? 10.680 -1.687 2.284 1.00 57.38 101 ILE A O 1
ATOM 733 N N . ALA A 1 102 ? 10.937 -1.434 4.499 1.00 62.19 102 ALA A N 1
ATOM 734 C CA . ALA A 1 102 ? 11.605 -2.714 4.734 1.00 62.19 102 ALA A CA 1
ATOM 735 C C . ALA A 1 102 ? 10.815 -3.903 4.161 1.00 62.19 102 ALA A C 1
ATOM 737 O O . ALA A 1 102 ? 11.394 -4.878 3.690 1.00 62.19 102 ALA A O 1
ATOM 738 N N . TYR A 1 103 ? 9.486 -3.806 4.156 1.00 53.25 103 TYR A N 1
ATOM 739 C CA . TYR A 1 103 ? 8.606 -4.793 3.541 1.00 53.25 103 TYR A CA 1
ATOM 740 C C . TYR A 1 103 ? 8.731 -4.849 2.009 1.00 53.25 103 TYR A C 1
ATOM 742 O O . TYR A 1 103 ? 8.863 -5.931 1.444 1.00 53.25 103 TYR A O 1
ATOM 750 N N . LEU A 1 104 ? 8.749 -3.692 1.339 1.00 57.69 104 LEU A N 1
ATOM 751 C CA . LEU A 1 104 ? 8.890 -3.617 -0.118 1.00 57.69 104 LEU A CA 1
ATOM 752 C C . LEU A 1 104 ? 10.269 -4.098 -0.574 1.00 57.69 104 LEU A C 1
ATOM 754 O O . LEU A 1 104 ? 10.373 -4.783 -1.585 1.00 57.69 104 LEU A O 1
ATOM 758 N N . VAL A 1 105 ? 11.317 -3.811 0.201 1.00 64.25 105 VAL A N 1
ATOM 759 C CA . VAL A 1 105 ? 12.647 -4.364 -0.073 1.00 64.25 105 VAL A CA 1
ATOM 760 C C . VAL A 1 105 ? 12.663 -5.884 0.065 1.00 64.25 105 VAL A C 1
ATOM 762 O O . VAL A 1 105 ? 13.185 -6.565 -0.811 1.00 64.25 105 VAL A O 1
ATOM 765 N N . LYS A 1 106 ? 12.052 -6.447 1.113 1.00 63.59 106 LYS A N 1
ATOM 766 C CA . LYS A 1 106 ? 11.963 -7.910 1.260 1.00 63.59 106 LYS A CA 1
ATOM 767 C C . LYS A 1 106 ? 11.298 -8.579 0.048 1.00 63.59 106 LYS A C 1
ATOM 769 O O . LYS A 1 106 ? 11.728 -9.662 -0.334 1.00 63.59 106 LYS A O 1
ATOM 774 N N . LEU A 1 107 ? 10.320 -7.920 -0.583 1.00 57.59 107 LEU A N 1
ATOM 775 C CA . LEU A 1 107 ? 9.671 -8.389 -1.818 1.00 57.59 107 LEU A CA 1
ATOM 776 C C . LEU A 1 107 ? 10.575 -8.294 -3.062 1.00 57.59 107 LEU A C 1
ATOM 778 O O . LEU A 1 107 ? 10.511 -9.160 -3.931 1.00 57.59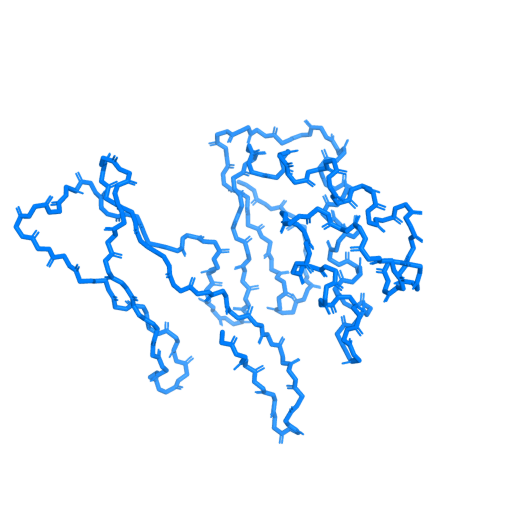 107 LEU A O 1
ATOM 782 N N . VAL A 1 108 ? 11.455 -7.291 -3.148 1.00 67.12 108 VAL A N 1
ATOM 783 C CA . VAL A 1 108 ? 12.497 -7.220 -4.197 1.00 67.12 108 VAL A CA 1
ATOM 784 C C . VAL A 1 108 ? 13.491 -8.375 -4.080 1.00 67.12 108 VAL A C 1
ATOM 786 O O . VAL A 1 108 ? 13.989 -8.873 -5.085 1.00 67.12 108 VAL A O 1
ATOM 789 N N . CYS A 1 109 ? 13.780 -8.809 -2.856 1.00 64.00 109 CYS A N 1
ATOM 790 C CA . CYS A 1 109 ? 14.821 -9.796 -2.580 1.00 64.00 109 CYS A CA 1
ATOM 791 C C . CYS A 1 109 ? 14.329 -11.246 -2.594 1.00 64.00 109 CYS A C 1
ATOM 793 O O . CYS A 1 109 ? 15.140 -12.166 -2.498 1.00 64.00 109 CYS A O 1
ATOM 795 N N . SER A 1 110 ? 13.018 -11.472 -2.722 1.00 53.44 110 SER A N 1
ATOM 796 C CA . SER A 1 110 ? 12.444 -12.810 -2.882 1.00 53.44 110 SER A CA 1
ATOM 797 C C . SER A 1 110 ? 12.552 -13.303 -4.330 1.00 53.44 110 SER A C 1
ATOM 799 O O . SER A 1 110 ? 12.162 -12.597 -5.266 1.00 53.44 110 SER A O 1
ATOM 801 N N . ALA A 1 111 ? 13.053 -14.530 -4.516 1.00 41.47 111 ALA A N 1
ATOM 802 C CA . ALA A 1 111 ? 13.139 -15.184 -5.823 1.00 41.47 111 ALA A CA 1
ATOM 803 C C . ALA A 1 111 ? 11.753 -15.257 -6.501 1.00 41.47 111 ALA A C 1
ATOM 805 O O . ALA A 1 111 ? 10.756 -15.534 -5.842 1.00 41.47 111 ALA A O 1
ATOM 806 N N . GLY A 1 112 ? 11.687 -14.964 -7.805 1.00 48.12 112 GLY A N 1
ATOM 807 C CA . GLY A 1 112 ? 10.455 -15.011 -8.615 1.00 48.12 112 GLY A CA 1
ATOM 808 C C . GLY A 1 112 ? 9.642 -13.708 -8.666 1.00 48.12 112 GLY A C 1
ATOM 809 O O . GLY A 1 112 ? 9.072 -13.393 -9.705 1.00 48.12 112 GLY A O 1
ATOM 810 N N . ILE A 1 113 ? 9.660 -12.894 -7.605 1.00 45.81 113 ILE A N 1
ATOM 811 C CA . ILE A 1 113 ? 8.946 -11.597 -7.537 1.00 45.81 113 ILE A CA 1
ATOM 812 C C . ILE A 1 113 ? 9.913 -10.414 -7.703 1.00 45.81 113 ILE A C 1
ATOM 814 O O . ILE A 1 113 ? 9.493 -9.296 -7.996 1.00 45.81 113 ILE A O 1
ATOM 818 N N . GLY A 1 114 ? 11.222 -10.649 -7.560 1.00 56.03 114 GLY A N 1
ATOM 819 C CA . GLY A 1 114 ? 12.219 -9.587 -7.435 1.00 56.03 114 GLY A CA 1
ATOM 820 C C . GLY A 1 114 ? 12.238 -8.558 -8.566 1.00 56.03 114 GLY A C 1
ATOM 821 O O . GLY A 1 114 ? 12.346 -7.367 -8.293 1.00 56.03 114 GLY A O 1
ATOM 822 N N . THR A 1 115 ? 12.047 -8.964 -9.825 1.00 58.88 115 THR A N 1
ATOM 823 C CA . THR A 1 115 ? 11.983 -8.032 -10.968 1.00 58.88 115 THR A CA 1
ATOM 824 C C . THR A 1 115 ? 10.672 -7.247 -11.005 1.00 58.88 115 THR A C 1
ATOM 826 O O . THR A 1 115 ? 10.697 -6.028 -11.151 1.00 58.88 115 THR A O 1
ATOM 829 N N . ALA A 1 116 ? 9.532 -7.905 -10.782 1.00 61.88 116 ALA A N 1
ATOM 830 C CA . ALA A 1 116 ? 8.222 -7.256 -10.746 1.00 61.88 116 ALA A CA 1
ATOM 831 C C . ALA A 1 116 ? 8.095 -6.276 -9.565 1.00 61.88 116 ALA A C 1
ATOM 833 O O . ALA A 1 116 ? 7.598 -5.162 -9.732 1.00 61.88 116 ALA A O 1
ATOM 834 N N . ALA A 1 117 ? 8.594 -6.650 -8.384 1.00 64.44 117 ALA A N 1
ATOM 835 C CA . ALA A 1 117 ? 8.671 -5.775 -7.216 1.00 64.44 117 ALA A CA 1
ATOM 836 C C . ALA A 1 117 ? 9.629 -4.596 -7.447 1.00 64.44 117 ALA A C 1
ATOM 838 O O . ALA A 1 117 ? 9.329 -3.466 -7.055 1.00 64.44 117 ALA A O 1
ATOM 839 N N . TRP A 1 118 ? 10.753 -4.829 -8.129 1.00 71.25 118 TRP A N 1
ATOM 840 C CA . TRP A 1 118 ? 11.695 -3.775 -8.499 1.00 71.25 118 TRP A CA 1
ATOM 841 C C . TRP A 1 118 ? 11.094 -2.771 -9.487 1.00 71.25 118 TRP A C 1
ATOM 843 O O . TRP A 1 118 ? 11.237 -1.559 -9.309 1.00 71.25 118 TRP A O 1
ATOM 853 N N . ASP A 1 119 ? 10.354 -3.251 -10.485 1.00 74.19 119 ASP A N 1
ATOM 854 C CA . ASP A 1 119 ? 9.660 -2.399 -11.448 1.00 74.19 119 ASP A CA 1
ATOM 855 C C . ASP A 1 119 ? 8.516 -1.621 -10.796 1.00 74.19 119 ASP A C 1
ATOM 857 O O . ASP A 1 119 ? 8.314 -0.446 -11.112 1.00 74.19 119 ASP A O 1
ATOM 861 N N . LEU A 1 120 ? 7.799 -2.222 -9.842 1.00 71.00 120 LEU A N 1
ATOM 862 C CA . LEU A 1 120 ? 6.802 -1.527 -9.026 1.00 71.00 120 LEU A CA 1
ATOM 863 C C . LEU A 1 120 ? 7.430 -0.378 -8.228 1.00 71.00 120 LEU A C 1
ATOM 865 O O . LEU A 1 120 ? 6.895 0.731 -8.249 1.00 71.00 120 LEU A O 1
ATOM 869 N N . LEU A 1 121 ? 8.583 -0.608 -7.592 1.00 74.88 121 LEU A N 1
ATOM 870 C CA . LEU A 1 121 ? 9.306 0.420 -6.839 1.00 74.88 121 LEU A CA 1
ATOM 871 C C . LEU A 1 121 ? 9.825 1.552 -7.722 1.00 74.88 121 LEU A C 1
ATOM 873 O O . LEU A 1 121 ? 9.634 2.714 -7.377 1.00 74.88 121 LEU A O 1
ATOM 877 N N . LYS A 1 122 ? 10.425 1.242 -8.876 1.00 78.38 122 LYS A N 1
ATOM 878 C CA . LYS A 1 122 ? 10.874 2.257 -9.843 1.00 78.38 122 LYS A CA 1
ATOM 879 C C . LYS A 1 122 ? 9.718 3.090 -10.387 1.00 78.38 122 LYS A C 1
ATOM 881 O O . LYS A 1 122 ? 9.832 4.308 -10.493 1.00 78.38 122 LYS A O 1
ATOM 886 N N . ASN A 1 123 ? 8.597 2.443 -10.708 1.00 80.69 123 ASN A N 1
ATOM 887 C CA . ASN A 1 123 ? 7.389 3.141 -11.145 1.00 80.69 123 ASN A CA 1
ATOM 888 C C . ASN A 1 123 ? 6.843 4.053 -10.042 1.00 80.69 123 ASN A C 1
ATOM 890 O O . ASN A 1 123 ? 6.412 5.166 -10.324 1.00 80.69 123 ASN A O 1
ATOM 894 N N . MET A 1 124 ? 6.862 3.592 -8.791 1.00 78.38 124 MET A N 1
ATOM 895 C CA . MET A 1 124 ? 6.409 4.378 -7.648 1.00 78.38 124 MET A CA 1
ATOM 896 C C . MET A 1 124 ? 7.348 5.563 -7.369 1.00 78.38 124 MET A C 1
ATOM 898 O O . MET A 1 124 ? 6.860 6.671 -7.182 1.00 78.38 124 MET A O 1
ATOM 902 N N . ASP A 1 125 ? 8.670 5.376 -7.438 1.00 84.00 125 ASP A N 1
ATOM 903 C CA . ASP A 1 125 ? 9.672 6.450 -7.330 1.00 84.00 125 ASP A CA 1
ATOM 904 C C . ASP A 1 125 ? 9.490 7.520 -8.414 1.00 84.00 125 ASP A C 1
ATOM 906 O O . ASP A 1 125 ? 9.410 8.712 -8.118 1.00 84.00 125 ASP A O 1
ATOM 910 N N . SER A 1 126 ? 9.370 7.089 -9.673 1.00 86.56 126 SER A N 1
ATOM 911 C CA . SER A 1 126 ? 9.157 7.981 -10.814 1.00 86.56 126 SER A CA 1
ATOM 912 C C . SER A 1 126 ? 7.851 8.766 -10.681 1.00 86.56 126 SER A C 1
ATOM 914 O O . SER A 1 126 ? 7.837 9.981 -10.879 1.00 86.56 126 SER A O 1
ATOM 916 N N . TRP A 1 127 ? 6.769 8.100 -10.274 1.00 85.38 127 TRP A N 1
ATOM 917 C CA . TRP A 1 127 ? 5.485 8.749 -10.036 1.00 85.38 127 TRP A CA 1
ATOM 918 C C . TRP A 1 127 ? 5.552 9.761 -8.884 1.00 85.38 127 TRP A C 1
ATOM 920 O O . TRP A 1 127 ? 5.089 10.889 -9.046 1.00 85.38 127 TRP A O 1
ATOM 930 N N . ILE A 1 128 ? 6.199 9.427 -7.764 1.00 85.50 128 ILE A N 1
ATOM 931 C CA . ILE A 1 128 ? 6.372 10.355 -6.635 1.00 85.50 128 ILE A CA 1
ATOM 932 C C . ILE A 1 128 ? 7.195 11.584 -7.035 1.00 85.50 128 ILE A C 1
ATOM 934 O O . ILE A 1 128 ? 6.840 12.710 -6.680 1.00 85.50 128 ILE A O 1
ATOM 938 N N . LYS A 1 129 ? 8.247 11.390 -7.834 1.00 86.56 129 LYS A N 1
ATOM 939 C CA . LYS A 1 129 ? 9.094 12.473 -8.355 1.00 86.56 129 LYS A CA 1
ATOM 940 C C . LYS A 1 129 ? 8.428 13.318 -9.441 1.00 86.56 129 LYS A C 1
ATOM 942 O O . LYS A 1 129 ? 8.869 14.441 -9.658 1.00 86.56 129 LYS A O 1
ATOM 947 N N . SER A 1 130 ? 7.363 12.832 -10.086 1.00 83.06 130 SER A N 1
ATOM 948 C CA . SER A 1 130 ? 6.629 13.591 -11.114 1.00 83.06 130 SER A CA 1
ATOM 949 C C . SER A 1 130 ? 5.995 14.885 -10.582 1.00 83.06 130 SER A C 1
ATOM 951 O O . SER A 1 130 ? 5.628 15.759 -11.361 1.00 83.06 130 SER A O 1
ATOM 953 N N . GLY A 1 131 ? 5.851 15.022 -9.257 1.00 72.19 131 GLY A N 1
ATOM 954 C CA . GLY A 1 131 ? 5.370 16.242 -8.604 1.00 72.19 131 GLY A CA 1
ATOM 955 C C . GLY A 1 131 ? 3.856 16.468 -8.687 1.00 72.19 131 GLY A C 1
ATOM 956 O O . GLY A 1 131 ? 3.334 17.271 -7.916 1.00 72.19 131 GLY A O 1
ATOM 957 N N . GLY A 1 132 ? 3.136 15.715 -9.526 1.00 79.00 132 GLY A N 1
ATOM 958 C CA . GLY A 1 132 ? 1.684 15.822 -9.737 1.00 79.00 132 GLY A CA 1
ATOM 959 C C . GLY A 1 132 ? 0.799 15.196 -8.649 1.00 79.00 132 GLY A C 1
ATOM 960 O O . GLY A 1 132 ? -0.398 15.020 -8.864 1.00 79.00 132 GLY A O 1
ATOM 961 N N . ILE A 1 133 ? 1.363 14.824 -7.496 1.00 84.88 133 ILE A N 1
ATOM 962 C CA . ILE A 1 133 ? 0.627 14.154 -6.416 1.00 84.88 133 ILE A CA 1
ATOM 963 C C . ILE A 1 133 ? -0.096 15.180 -5.539 1.00 84.88 133 ILE A C 1
ATOM 965 O O . ILE A 1 133 ? 0.552 15.960 -4.835 1.00 84.88 133 ILE A O 1
ATOM 969 N N . ASN A 1 134 ? -1.426 15.132 -5.512 1.00 82.94 134 ASN A N 1
ATOM 970 C CA . ASN A 1 134 ? -2.251 15.872 -4.564 1.00 82.94 134 ASN A CA 1
ATOM 971 C C . ASN A 1 134 ? -2.391 15.078 -3.258 1.00 82.94 134 ASN A C 1
ATOM 973 O O . ASN A 1 134 ? -2.772 13.910 -3.268 1.00 82.94 134 ASN A O 1
ATOM 977 N N . ASN A 1 135 ? -2.100 15.718 -2.124 1.00 75.94 135 ASN A N 1
ATOM 978 C CA . ASN A 1 135 ? -2.142 15.080 -0.807 1.00 75.94 135 ASN A CA 1
ATOM 979 C C . ASN A 1 135 ? -3.520 14.502 -0.464 1.00 75.94 135 ASN A C 1
ATOM 981 O O . ASN A 1 135 ? -3.586 13.447 0.155 1.00 75.94 135 ASN A O 1
ATOM 985 N N . ASN A 1 136 ? -4.595 15.159 -0.898 1.00 76.12 136 ASN A N 1
ATOM 986 C CA . ASN A 1 136 ? -5.974 14.800 -0.570 1.00 76.12 136 ASN A CA 1
ATOM 987 C C . ASN A 1 136 ? -6.641 13.945 -1.659 1.00 76.12 136 ASN A C 1
ATOM 989 O O . ASN A 1 136 ? -7.865 13.857 -1.708 1.00 76.12 136 ASN A O 1
ATOM 993 N N . THR A 1 137 ? -5.848 13.326 -2.534 1.00 74.69 137 THR A N 1
ATOM 994 C CA . THR A 1 137 ? -6.321 12.400 -3.568 1.00 74.69 137 THR A CA 1
ATOM 995 C C . THR A 1 137 ? -5.849 10.987 -3.238 1.00 74.69 137 THR A C 1
ATOM 997 O O . THR A 1 137 ? -4.704 10.785 -2.819 1.00 74.69 137 THR A O 1
ATOM 1000 N N . CYS A 1 138 ? -6.740 10.009 -3.401 1.00 78.88 138 CYS A N 1
ATOM 1001 C CA . CYS A 1 138 ? -6.425 8.597 -3.242 1.00 78.88 138 CYS A CA 1
ATOM 1002 C C . CYS A 1 138 ? -6.066 8.021 -4.609 1.00 78.88 138 CYS A C 1
ATOM 1004 O O . CYS A 1 138 ? -6.898 8.002 -5.508 1.00 78.88 138 CYS A O 1
ATOM 1006 N N . TYR A 1 139 ? -4.827 7.570 -4.761 1.00 80.69 139 TYR A N 1
ATOM 1007 C CA . TYR A 1 139 ? -4.327 7.026 -6.011 1.00 80.69 139 TYR A CA 1
ATOM 1008 C C . TYR A 1 139 ? -4.366 5.506 -5.990 1.00 80.69 139 TYR A C 1
ATOM 1010 O O . TYR A 1 139 ? -3.865 4.884 -5.058 1.00 80.69 139 TYR A O 1
ATOM 1018 N N . GLN A 1 140 ? -4.896 4.910 -7.047 1.00 81.62 140 GLN A N 1
ATOM 1019 C CA . GLN A 1 140 ? -4.978 3.478 -7.263 1.00 81.62 140 GLN A CA 1
ATOM 1020 C C . GLN A 1 140 ? -4.004 3.040 -8.365 1.00 81.62 140 GLN A C 1
ATOM 1022 O O . GLN A 1 140 ? -3.914 3.670 -9.418 1.00 81.62 140 GLN A O 1
ATOM 1027 N N . LYS A 1 141 ? -3.308 1.918 -8.172 1.00 79.56 141 LYS A N 1
ATOM 1028 C CA . LYS A 1 141 ? -2.544 1.235 -9.227 1.00 79.56 141 LYS A CA 1
ATOM 1029 C C . LYS A 1 141 ? -2.820 -0.261 -9.215 1.00 79.56 141 LYS A C 1
ATOM 1031 O O . LYS A 1 141 ? -2.788 -0.883 -8.159 1.00 79.56 141 LYS A O 1
ATOM 1036 N N . LYS A 1 142 ? -2.999 -0.870 -10.389 1.00 72.88 142 LYS A N 1
ATOM 1037 C CA . LYS A 1 142 ? -3.053 -2.330 -10.508 1.00 72.88 142 LYS A CA 1
ATOM 1038 C C . LYS A 1 142 ? -1.648 -2.916 -10.363 1.00 72.88 142 LYS A C 1
ATOM 1040 O O . LYS A 1 142 ? -0.777 -2.686 -11.200 1.00 72.88 142 LYS A O 1
ATOM 1045 N N . ILE A 1 143 ? -1.427 -3.658 -9.284 1.00 69.44 143 ILE A N 1
ATOM 1046 C CA . ILE A 1 143 ? -0.148 -4.310 -8.988 1.00 69.44 143 ILE A CA 1
ATOM 1047 C C . ILE A 1 143 ? -0.118 -5.759 -9.483 1.00 69.44 143 ILE A C 1
ATOM 1049 O O . ILE A 1 143 ? 0.962 -6.286 -9.734 1.00 69.44 143 ILE A O 1
ATOM 1053 N N . ILE A 1 144 ? -1.287 -6.380 -9.693 1.00 60.38 144 ILE A N 1
ATOM 1054 C CA . ILE A 1 144 ? -1.413 -7.727 -10.267 1.00 60.38 144 ILE A CA 1
ATOM 1055 C C . ILE A 1 144 ? -2.595 -7.771 -11.251 1.00 60.38 144 ILE A C 1
ATOM 1057 O O . ILE A 1 144 ? -3.724 -7.528 -10.826 1.00 60.38 144 ILE A O 1
ATOM 1061 N N . PRO A 1 145 ? -2.369 -8.106 -12.536 1.00 61.25 145 PRO A N 1
ATOM 1062 C CA . PRO A 1 145 ? -1.079 -7.995 -13.228 1.00 61.25 145 PRO A CA 1
ATOM 1063 C C . PRO A 1 145 ? -0.575 -6.538 -13.194 1.00 61.25 145 PRO A C 1
ATOM 1065 O O . PRO A 1 145 ? -1.380 -5.620 -13.352 1.00 61.25 145 PRO A O 1
ATOM 1068 N N . ASN A 1 146 ? 0.730 -6.312 -12.983 1.00 66.31 146 ASN A N 1
ATOM 1069 C CA . ASN A 1 146 ? 1.331 -4.966 -12.930 1.00 66.31 146 ASN A CA 1
ATOM 1070 C C . ASN A 1 146 ? 1.172 -4.255 -14.281 1.00 66.31 146 ASN A C 1
ATOM 1072 O O . ASN A 1 146 ? 1.968 -4.437 -15.199 1.00 66.31 146 ASN A O 1
ATOM 1076 N N . THR A 1 147 ? 0.098 -3.485 -14.412 1.00 72.12 147 THR A N 1
ATOM 1077 C CA . THR A 1 147 ? -0.345 -2.883 -15.669 1.00 72.12 147 THR A CA 1
ATOM 1078 C C . THR A 1 147 ? -0.894 -1.490 -15.390 1.00 72.12 147 THR A C 1
ATOM 1080 O O . THR A 1 147 ? -1.566 -1.262 -14.385 1.00 72.12 147 THR A O 1
ATOM 1083 N N . GLY A 1 148 ? -0.597 -0.543 -16.283 1.00 75.56 148 GLY A N 1
ATOM 1084 C CA . GLY A 1 148 ? -1.000 0.856 -16.127 1.00 75.56 148 GLY A CA 1
ATOM 1085 C C . GLY A 1 148 ? -0.201 1.647 -15.077 1.00 75.56 148 GLY A C 1
ATOM 1086 O O . GLY A 1 148 ? 0.728 1.147 -14.435 1.00 75.56 148 GLY A O 1
ATOM 1087 N N . GLY A 1 149 ? -0.551 2.929 -14.948 1.00 80.62 149 GLY A N 1
ATOM 1088 C CA . GLY A 1 149 ? 0.029 3.874 -13.988 1.00 80.62 149 GLY A CA 1
ATOM 1089 C C . GLY A 1 149 ? -0.844 4.084 -12.748 1.00 80.62 149 GLY A C 1
ATOM 1090 O O . GLY A 1 149 ? -1.897 3.468 -12.602 1.00 80.62 149 GLY A O 1
ATOM 1091 N N . TRP A 1 150 ? -0.396 4.969 -11.858 1.00 80.81 150 TRP A N 1
ATOM 1092 C CA . TRP A 1 150 ? -1.200 5.454 -10.735 1.00 80.81 150 TRP A CA 1
ATOM 1093 C C . TRP A 1 150 ? -2.289 6.406 -11.245 1.00 80.81 150 TRP A C 1
ATOM 1095 O O . TRP A 1 150 ? -1.980 7.365 -11.952 1.00 80.81 150 TRP A O 1
ATOM 1105 N N . VAL A 1 151 ? -3.545 6.144 -10.886 1.00 80.81 151 VAL A N 1
ATOM 1106 C CA . VAL A 1 151 ? -4.719 6.962 -11.238 1.00 80.81 151 VAL A CA 1
ATOM 1107 C C . VAL A 1 151 ? -5.379 7.467 -9.960 1.00 80.81 151 VAL A C 1
ATOM 1109 O O . VAL A 1 151 ? -5.461 6.704 -9.007 1.00 80.81 151 VAL A O 1
ATOM 1112 N N . GLY A 1 152 ? -5.782 8.736 -9.900 1.00 71.94 152 GLY A N 1
ATOM 1113 C CA . GLY A 1 152 ? -6.359 9.368 -8.704 1.00 71.94 152 GLY A CA 1
ATOM 1114 C C . GLY A 1 152 ? -7.743 9.936 -8.944 1.00 71.94 152 GLY A C 1
ATOM 1115 O O . GLY A 1 152 ? -8.107 10.072 -10.134 1.00 71.94 152 GLY A O 1
#

Foldseek 3Di:
DFDADPVRHTPDDDDAKWKAAPVRDTFDWHWDDDPPDIDIDTDDDPPGHPDMDIDPQWDDDPAIKGKDALQRLLVCLVQLVVCLVCDLVSLLVDDDHPPSCVVLNVQLNDPPRNVLSSVVSVLSNVVNVVPPHDRGDIWMAGSVVRDDHTDD

Organism: NCBI:txid173560

Radius of gyration: 16.65 Å; chains: 1; bounding box: 43×41×38 Å